Protein AF-A0A7S0Y3N0-F1 (afdb_monomer_lite)

Foldseek 3Di:
DDDLQAWAALVRDTQVDPPPPPFDRDDPVWAWQDKQNHGCVVPDVVVVVVSLDDDFQDKIKIWTQDCDPVRGRDITIGITTRHPPPPPDDPPPPPPDPPDDDDD

Structure (mmCIF, N/CA/C/O backbone):
data_AF-A0A7S0Y3N0-F1
#
_entry.id   AF-A0A7S0Y3N0-F1
#
loop_
_atom_site.group_PDB
_atom_site.id
_atom_site.type_symbol
_atom_site.label_atom_id
_atom_site.label_alt_id
_atom_site.label_comp_id
_atom_site.label_asym_id
_atom_site.label_entity_id
_atom_site.label_seq_id
_atom_site.pdbx_PDB_ins_code
_atom_site.Cartn_x
_atom_site.Cartn_y
_atom_site.Cartn_z
_atom_site.occupancy
_atom_site.B_iso_or_equiv
_atom_site.auth_seq_id
_atom_site.auth_comp_id
_atom_site.auth_asym_id
_atom_site.auth_atom_id
_atom_site.pdbx_PDB_model_num
ATOM 1 N N . VAL A 1 1 ? 6.188 6.946 9.679 1.00 47.97 1 VAL A N 1
ATOM 2 C CA . VAL A 1 1 ? 5.515 7.543 8.499 1.00 47.97 1 VAL A CA 1
ATOM 3 C C . VAL A 1 1 ? 5.715 6.588 7.335 1.00 47.97 1 VAL A C 1
ATOM 5 O O . VAL A 1 1 ? 6.852 6.198 7.109 1.00 47.97 1 VAL A O 1
ATOM 8 N N . LEU A 1 2 ? 4.645 6.143 6.669 1.00 55.41 2 LEU A N 1
ATOM 9 C CA . LEU A 1 2 ? 4.753 5.295 5.477 1.00 55.41 2 LEU A CA 1
ATOM 10 C C . LEU A 1 2 ? 5.278 6.159 4.321 1.00 55.41 2 LEU A C 1
ATOM 12 O O . LEU A 1 2 ? 4.591 7.074 3.871 1.00 55.41 2 LEU A O 1
ATOM 16 N N . GLU A 1 3 ? 6.501 5.909 3.863 1.00 66.50 3 GLU A N 1
ATOM 17 C CA . GLU A 1 3 ? 7.034 6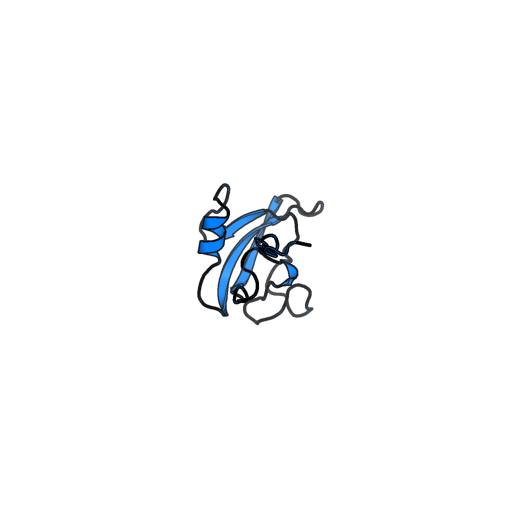.599 2.689 1.00 66.50 3 GLU A CA 1
ATOM 18 C C . GLU A 1 3 ? 6.444 5.972 1.423 1.00 66.50 3 GLU A C 1
ATOM 20 O O . GLU A 1 3 ? 6.863 4.900 0.993 1.00 66.50 3 GLU A O 1
ATOM 25 N N . VAL A 1 4 ? 5.480 6.659 0.807 1.00 61.50 4 VAL A N 1
ATOM 26 C CA . VAL A 1 4 ? 4.780 6.211 -0.413 1.00 61.50 4 VAL A CA 1
ATOM 27 C C . VAL A 1 4 ? 5.753 5.854 -1.553 1.00 61.50 4 VAL A C 1
ATOM 29 O O . VAL A 1 4 ? 5.526 4.906 -2.298 1.00 61.50 4 VAL A O 1
ATOM 32 N N . GLY A 1 5 ? 6.901 6.537 -1.645 1.00 60.03 5 GLY A N 1
ATOM 33 C CA . GLY A 1 5 ? 7.950 6.242 -2.633 1.00 60.03 5 GLY A CA 1
ATOM 34 C C . GLY A 1 5 ? 8.732 4.938 -2.400 1.00 60.03 5 GLY A C 1
ATOM 35 O O . GLY A 1 5 ? 9.558 4.562 -3.232 1.00 60.03 5 GLY A O 1
ATOM 36 N N . ARG A 1 6 ? 8.507 4.239 -1.281 1.00 74.88 6 ARG A N 1
ATOM 37 C CA . ARG A 1 6 ? 9.158 2.957 -0.961 1.00 74.88 6 ARG A CA 1
ATOM 38 C C . ARG A 1 6 ? 8.258 1.739 -1.153 1.00 74.88 6 ARG A C 1
ATOM 40 O O . ARG A 1 6 ? 8.695 0.625 -0.877 1.00 74.88 6 ARG A O 1
ATOM 47 N N . LEU A 1 7 ? 7.036 1.925 -1.648 1.00 82.44 7 LEU A N 1
ATOM 48 C CA . LEU A 1 7 ? 6.136 0.812 -1.927 1.00 82.44 7 LEU A CA 1
ATOM 49 C C . LEU A 1 7 ? 6.729 -0.103 -3.009 1.00 82.44 7 LEU A C 1
ATOM 51 O O . LEU A 1 7 ? 7.115 0.355 -4.090 1.00 82.44 7 LEU A O 1
ATOM 55 N N . LEU A 1 8 ? 6.806 -1.396 -2.688 1.00 88.31 8 LEU A N 1
ATOM 56 C CA . LEU A 1 8 ? 7.207 -2.465 -3.598 1.00 88.31 8 LEU A CA 1
ATOM 57 C C . LEU A 1 8 ? 5.996 -3.324 -3.934 1.00 88.31 8 LEU A C 1
ATOM 59 O O . LEU A 1 8 ? 5.316 -3.760 -3.013 1.00 88.31 8 LEU A O 1
ATOM 63 N N . ASP A 1 9 ? 5.748 -3.613 -5.210 1.00 89.81 9 ASP A N 1
ATOM 64 C CA . ASP A 1 9 ? 4.755 -4.626 -5.587 1.00 89.81 9 ASP A CA 1
ATOM 65 C C . ASP A 1 9 ? 5.240 -6.045 -5.230 1.00 89.81 9 ASP A C 1
ATOM 67 O O . ASP A 1 9 ? 6.379 -6.255 -4.805 1.00 89.81 9 ASP A O 1
ATOM 71 N N . ILE A 1 10 ? 4.382 -7.043 -5.449 1.00 89.31 10 ILE A N 1
ATOM 72 C CA . ILE A 1 10 ? 4.696 -8.463 -5.212 1.00 89.31 10 ILE A CA 1
ATOM 73 C C . ILE A 1 10 ? 5.906 -8.983 -6.009 1.00 89.31 10 ILE A C 1
ATOM 75 O O . ILE A 1 10 ? 6.486 -10.003 -5.651 1.00 89.31 10 ILE A O 1
ATOM 79 N N . ASN A 1 11 ? 6.305 -8.278 -7.069 1.00 90.19 11 ASN A N 1
ATOM 80 C CA . ASN A 1 11 ? 7.456 -8.594 -7.909 1.00 90.19 11 ASN A CA 1
ATOM 81 C C . ASN A 1 11 ? 8.692 -7.752 -7.544 1.00 90.19 11 ASN A C 1
ATOM 83 O O . ASN A 1 11 ? 9.668 -7.744 -8.295 1.00 90.19 11 ASN A O 1
ATOM 87 N N . ARG A 1 12 ? 8.675 -7.051 -6.400 1.00 89.44 12 ARG A N 1
ATOM 88 C CA . ARG A 1 12 ? 9.743 -6.154 -5.924 1.00 89.44 12 ARG A CA 1
ATOM 89 C C . ARG A 1 12 ? 10.005 -4.952 -6.839 1.00 89.44 12 ARG A C 1
ATOM 91 O O . ARG A 1 12 ? 11.075 -4.342 -6.769 1.00 89.44 12 ARG A O 1
ATOM 98 N N . ASN A 1 13 ? 9.045 -4.559 -7.671 1.00 90.69 13 ASN A N 1
ATOM 99 C CA . ASN A 1 13 ? 9.139 -3.317 -8.432 1.00 90.69 13 ASN A CA 1
ATOM 100 C C . ASN A 1 13 ? 8.740 -2.141 -7.540 1.00 90.69 13 ASN A C 1
ATOM 102 O O . ASN A 1 13 ? 7.736 -2.205 -6.838 1.00 90.69 13 ASN A O 1
ATOM 106 N N . ARG A 1 14 ? 9.507 -1.048 -7.585 1.00 90.00 14 ARG A N 1
ATOM 107 C CA . ARG A 1 14 ? 9.182 0.196 -6.869 1.00 90.00 14 ARG A CA 1
ATOM 108 C C . ARG A 1 14 ? 8.105 0.989 -7.591 1.00 90.00 14 ARG A C 1
ATOM 110 O O . ARG A 1 14 ? 8.173 1.111 -8.814 1.00 90.00 14 ARG A O 1
ATOM 117 N N . GLN A 1 15 ? 7.202 1.612 -6.839 1.00 85.69 15 GLN A N 1
ATOM 118 C CA . GLN A 1 15 ? 6.288 2.607 -7.398 1.00 85.69 15 GLN A CA 1
ATOM 119 C C . GLN A 1 15 ? 7.066 3.698 -8.158 1.00 85.69 15 GLN A C 1
ATOM 121 O O . GLN A 1 15 ? 8.088 4.192 -7.683 1.00 85.69 15 GLN A O 1
ATOM 126 N N . GLY A 1 16 ? 6.594 4.042 -9.359 1.00 85.69 16 GLY A N 1
ATOM 127 C CA . GLY A 1 16 ? 7.278 4.950 -10.291 1.00 85.69 16 GLY A CA 1
ATOM 128 C C . GLY A 1 16 ? 8.239 4.256 -11.266 1.00 85.69 16 GLY A C 1
ATOM 129 O O . GLY A 1 16 ? 8.671 4.871 -12.237 1.00 85.69 16 GLY A O 1
ATOM 130 N N . SER A 1 17 ? 8.547 2.970 -11.064 1.00 88.19 17 SER A N 1
ATOM 131 C CA . SER A 1 17 ? 9.238 2.154 -12.068 1.00 88.19 17 SER A CA 1
ATOM 132 C C . SER A 1 17 ? 8.294 1.797 -13.224 1.00 88.19 17 SER A C 1
ATOM 134 O O . SER A 1 17 ? 7.141 1.453 -12.961 1.00 88.19 17 SER A O 1
ATOM 136 N N . PRO A 1 18 ? 8.779 1.716 -14.481 1.00 88.50 18 PRO A N 1
ATOM 137 C CA . PRO A 1 18 ? 8.002 1.190 -15.611 1.00 88.50 18 PRO A CA 1
ATOM 138 C C . PRO A 1 18 ? 7.480 -0.241 -15.410 1.00 88.50 18 PRO A C 1
ATOM 140 O O . PRO A 1 18 ? 6.591 -0.679 -16.129 1.00 88.50 18 PRO A O 1
ATOM 143 N N . LYS A 1 19 ? 8.050 -0.989 -14.455 1.00 89.50 19 LYS A N 1
ATOM 144 C CA . LYS A 1 19 ? 7.645 -2.363 -14.128 1.00 89.50 19 LYS A CA 1
ATOM 145 C C . LYS A 1 19 ? 6.569 -2.444 -13.037 1.00 89.50 19 LYS A C 1
ATOM 147 O O . LYS A 1 19 ? 6.045 -3.525 -12.797 1.00 89.50 19 LYS A O 1
ATOM 152 N N . TYR A 1 20 ? 6.226 -1.329 -12.389 1.00 88.06 20 TYR A N 1
ATOM 153 C CA . TYR A 1 20 ? 5.174 -1.257 -11.369 1.00 88.06 20 TYR A CA 1
ATOM 154 C C . TYR A 1 20 ? 3.796 -1.148 -12.031 1.00 88.06 20 TYR A C 1
ATOM 156 O O . TYR A 1 20 ? 3.163 -0.099 -12.020 1.00 88.06 20 TYR A O 1
ATOM 164 N N . ILE A 1 21 ? 3.367 -2.223 -12.688 1.00 88.62 21 ILE A N 1
ATOM 165 C CA . ILE A 1 21 ? 2.153 -2.228 -13.524 1.00 88.62 21 ILE A CA 1
ATOM 166 C C . ILE A 1 21 ? 0.963 -2.938 -12.873 1.00 88.62 21 ILE A C 1
ATOM 168 O O . ILE A 1 21 ? -0.146 -2.869 -13.389 1.00 88.62 21 ILE A O 1
ATOM 172 N N . LEU A 1 22 ? 1.188 -3.647 -11.763 1.00 88.12 22 LEU A N 1
ATOM 173 C CA . LEU A 1 22 ? 0.153 -4.449 -11.100 1.00 88.12 22 LEU A CA 1
ATOM 174 C C . LEU A 1 22 ? -0.702 -3.655 -10.108 1.00 88.12 22 LEU A C 1
ATOM 176 O O . LEU A 1 22 ? -1.755 -4.132 -9.700 1.00 88.12 22 LEU A O 1
ATOM 180 N N . ASN A 1 23 ? -0.240 -2.472 -9.710 1.00 89.94 23 ASN A N 1
ATOM 181 C CA . ASN A 1 23 ? -0.867 -1.636 -8.697 1.00 89.94 23 ASN A CA 1
ATOM 182 C C . ASN A 1 23 ? -1.134 -0.243 -9.270 1.00 89.94 23 ASN A C 1
ATOM 184 O O . ASN A 1 23 ? -0.320 0.296 -10.022 1.00 89.94 23 ASN A O 1
ATOM 188 N N . ASP A 1 24 ? -2.233 0.372 -8.838 1.00 89.94 24 ASP A N 1
ATOM 189 C CA . ASP A 1 24 ? -2.423 1.810 -9.003 1.00 89.94 24 ASP A CA 1
ATOM 190 C C . ASP A 1 24 ? -1.330 2.592 -8.243 1.00 89.94 24 ASP A C 1
ATOM 192 O O . ASP A 1 24 ? -0.716 2.111 -7.283 1.00 89.94 24 ASP A O 1
ATOM 196 N N . THR A 1 25 ? -1.080 3.825 -8.684 1.00 89.38 25 THR A N 1
ATOM 197 C CA . THR A 1 25 ? -0.116 4.716 -8.027 1.00 89.38 25 THR A CA 1
ATOM 198 C C . THR A 1 25 ? -0.735 5.310 -6.768 1.00 89.38 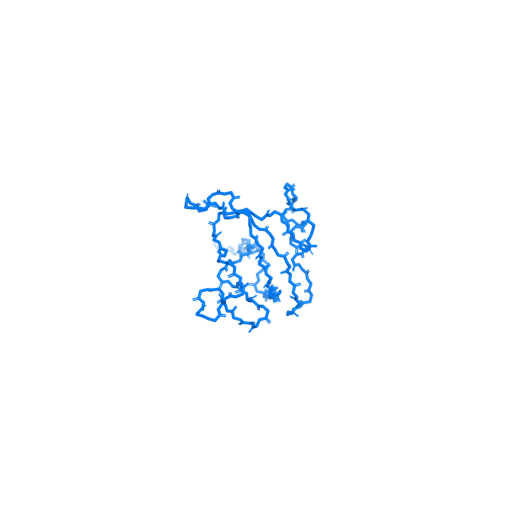25 THR A C 1
ATOM 200 O O . THR A 1 25 ? -1.694 6.075 -6.857 1.00 89.38 25 THR A O 1
ATOM 203 N N . VAL A 1 26 ? -0.150 5.013 -5.607 1.00 89.38 26 VAL A N 1
ATOM 204 C CA . VAL A 1 26 ? -0.535 5.646 -4.343 1.00 89.38 26 VAL A CA 1
ATOM 205 C C . VAL A 1 26 ? 0.022 7.060 -4.299 1.00 89.38 26 VAL A C 1
ATOM 207 O O . VAL A 1 26 ? 1.218 7.260 -4.515 1.00 89.38 26 VAL A O 1
ATOM 210 N N . SER A 1 27 ? -0.821 8.049 -4.019 1.00 89.38 27 SER A N 1
ATOM 211 C CA . SER A 1 27 ? -0.409 9.452 -3.945 1.00 89.38 27 SER A CA 1
ATOM 212 C C . SER A 1 27 ? -0.483 9.983 -2.511 1.00 89.38 27 SER A C 1
ATOM 214 O O . SER A 1 27 ? -1.383 9.607 -1.757 1.00 89.38 27 SER A O 1
ATOM 216 N N . PRO A 1 28 ? 0.428 10.885 -2.095 1.00 86.44 28 PRO A N 1
ATOM 217 C CA . PRO A 1 28 ? 0.255 11.622 -0.848 1.00 86.44 28 PRO A CA 1
ATOM 218 C C . PRO A 1 28 ? -1.103 12.335 -0.821 1.00 86.44 28 PRO A C 1
ATOM 220 O O . PRO A 1 28 ? -1.471 13.009 -1.779 1.00 86.44 28 PRO A O 1
ATOM 223 N N . GLY A 1 29 ? -1.831 12.187 0.286 1.00 86.25 29 GLY A N 1
ATOM 224 C CA . GLY A 1 29 ? -3.194 12.706 0.444 1.00 86.25 29 GLY A CA 1
ATOM 225 C C . GLY A 1 29 ? -4.289 11.657 0.235 1.00 86.25 29 GLY A C 1
ATOM 226 O O . GLY A 1 29 ? -5.379 11.819 0.792 1.00 86.25 29 GLY A O 1
ATOM 227 N N . ASP A 1 30 ? -3.993 10.556 -0.465 1.00 90.19 30 ASP A N 1
ATOM 228 C CA . ASP A 1 30 ? -4.923 9.435 -0.574 1.00 90.19 30 ASP A CA 1
ATOM 229 C C . ASP A 1 30 ? -5.229 8.867 0.817 1.00 90.19 30 ASP A C 1
ATOM 231 O O . ASP A 1 30 ? -4.360 8.742 1.688 1.00 90.19 30 ASP A O 1
ATOM 235 N N . ARG A 1 31 ? -6.499 8.536 1.046 1.00 91.94 31 ARG A N 1
ATOM 236 C CA . ARG A 1 31 ? -6.979 8.094 2.356 1.00 91.94 31 ARG A CA 1
ATOM 237 C C . ARG A 1 31 ? -6.923 6.581 2.437 1.00 91.94 31 ARG A C 1
ATOM 239 O O . ARG A 1 31 ? -7.596 5.911 1.660 1.00 91.94 31 ARG A O 1
ATOM 246 N N . LEU A 1 32 ? -6.164 6.052 3.393 1.00 91.88 32 LEU A N 1
ATOM 247 C CA . LEU A 1 32 ? -6.137 4.620 3.678 1.00 91.88 32 LEU A CA 1
ATOM 248 C C . LEU A 1 32 ? -7.446 4.205 4.363 1.00 91.88 32 LEU A C 1
ATOM 250 O O . LEU A 1 32 ? -7.795 4.733 5.416 1.00 91.88 32 LEU A O 1
ATOM 254 N N . LEU A 1 33 ? -8.162 3.271 3.744 1.00 94.50 33 LEU A N 1
ATOM 255 C CA . LEU A 1 33 ? -9.449 2.759 4.210 1.00 94.50 33 LEU A CA 1
ATOM 256 C C . LEU A 1 33 ? -9.294 1.407 4.901 1.00 94.50 33 LEU A C 1
ATOM 258 O O . LEU A 1 33 ? -9.888 1.181 5.951 1.00 94.50 33 LEU A O 1
ATOM 262 N N . ARG A 1 34 ? -8.501 0.495 4.318 1.00 95.56 34 ARG A N 1
ATOM 263 C CA . ARG A 1 34 ? -8.341 -0.872 4.839 1.00 95.56 34 ARG A CA 1
ATOM 264 C C . ARG A 1 34 ? -6.906 -1.372 4.750 1.00 95.56 34 ARG A C 1
ATOM 266 O O . ARG A 1 34 ? -6.207 -1.052 3.789 1.00 95.56 34 ARG A O 1
ATOM 273 N N . ILE A 1 35 ? -6.519 -2.210 5.711 1.00 93.38 35 ILE A N 1
ATOM 274 C CA . ILE A 1 35 ? -5.265 -2.978 5.725 1.00 93.38 35 ILE A CA 1
ATOM 275 C C . ILE A 1 35 ? -5.613 -4.451 5.931 1.00 93.38 35 ILE A C 1
ATOM 277 O O . ILE A 1 35 ? -6.262 -4.791 6.915 1.00 93.38 35 ILE A O 1
ATOM 281 N N . ASN A 1 36 ? -5.217 -5.333 5.011 1.00 92.69 36 ASN A N 1
ATOM 282 C CA . ASN A 1 36 ? -5.525 -6.771 5.049 1.00 92.69 36 ASN A CA 1
ATOM 283 C C . ASN A 1 36 ? -7.015 -7.066 5.304 1.00 92.69 36 ASN A C 1
ATOM 285 O O . ASN A 1 36 ? -7.381 -7.965 6.054 1.00 92.69 36 ASN A O 1
ATOM 289 N N . GLY A 1 37 ? -7.895 -6.255 4.712 1.00 93.31 37 GLY A N 1
ATOM 290 C CA . GLY A 1 37 ? -9.342 -6.364 4.890 1.00 93.31 37 GLY A CA 1
ATOM 291 C C . GLY A 1 37 ? -9.896 -5.747 6.181 1.00 93.31 37 GLY A C 1
ATOM 292 O O . GLY A 1 37 ? -11.112 -5.564 6.256 1.00 93.31 37 GLY A O 1
ATOM 293 N N . VAL A 1 38 ? -9.059 -5.352 7.141 1.00 94.44 38 VAL A N 1
ATOM 294 C CA . VAL A 1 38 ? -9.473 -4.630 8.354 1.00 94.44 38 VAL A CA 1
ATOM 295 C C . VAL A 1 38 ? -9.745 -3.175 8.002 1.00 94.44 38 VAL A C 1
ATOM 297 O O . VAL A 1 38 ? -8.898 -2.532 7.386 1.00 94.44 38 VAL A O 1
ATOM 300 N N . ASP A 1 39 ? -10.918 -2.660 8.371 1.00 95.12 39 ASP A N 1
ATOM 301 C CA . ASP A 1 39 ? -11.202 -1.229 8.271 1.00 95.12 39 ASP A CA 1
ATOM 302 C C . ASP A 1 39 ? -10.335 -0.457 9.267 1.00 95.12 39 ASP A C 1
ATOM 3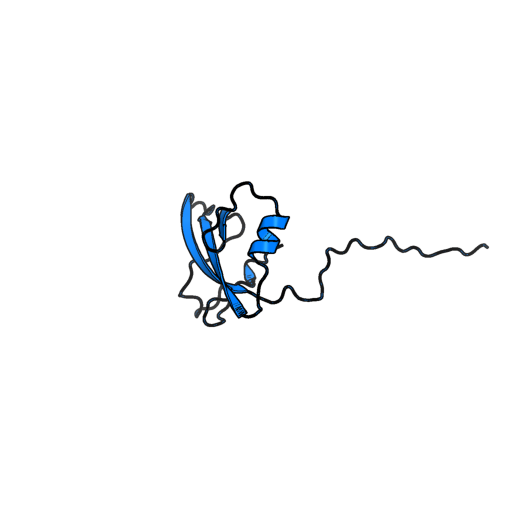04 O O . ASP A 1 39 ? -10.328 -0.744 10.465 1.00 95.12 39 ASP A O 1
ATOM 308 N N . VAL A 1 40 ? -9.564 0.493 8.746 1.00 94.38 40 VAL A N 1
ATOM 309 C CA . VAL A 1 40 ? -8.659 1.325 9.545 1.00 94.38 40 VAL A CA 1
ATOM 310 C C . VAL A 1 40 ? -9.124 2.770 9.620 1.00 94.38 40 VAL A C 1
ATOM 312 O O . VAL A 1 40 ? -8.403 3.630 10.135 1.00 94.38 40 VAL A O 1
ATOM 315 N N . THR A 1 41 ? -10.330 3.060 9.127 1.00 91.50 41 THR A N 1
ATOM 316 C CA . THR A 1 41 ? -10.894 4.397 9.244 1.00 91.50 41 THR A CA 1
ATOM 317 C C . THR A 1 41 ? -11.097 4.707 10.725 1.00 91.50 41 THR A C 1
ATOM 319 O O . THR A 1 41 ? -11.546 3.872 11.508 1.00 91.50 41 THR A O 1
ATOM 322 N N . HIS A 1 42 ? -10.671 5.901 11.143 1.00 90.81 42 HIS A N 1
ATOM 323 C CA . HIS A 1 42 ? -10.738 6.353 12.539 1.00 90.81 42 HIS A CA 1
ATOM 324 C C . HIS A 1 42 ? -9.922 5.533 13.557 1.00 90.81 42 HIS A C 1
ATOM 326 O O . HIS A 1 42 ? -10.026 5.786 14.757 1.00 90.81 42 HIS A O 1
ATOM 332 N N . GLN A 1 43 ? -9.080 4.597 13.110 1.00 90.06 43 GLN A N 1
ATOM 333 C CA . GLN A 1 43 ? -8.196 3.853 14.002 1.00 90.06 43 GLN A CA 1
ATOM 334 C C . GLN A 1 43 ? -6.982 4.698 14.419 1.00 90.06 43 GLN A C 1
ATOM 336 O O . GLN A 1 43 ? -6.505 5.537 13.645 1.00 90.06 43 GLN A O 1
ATOM 341 N N . PRO A 1 44 ? -6.444 4.489 15.634 1.00 88.56 44 PRO A N 1
ATOM 342 C 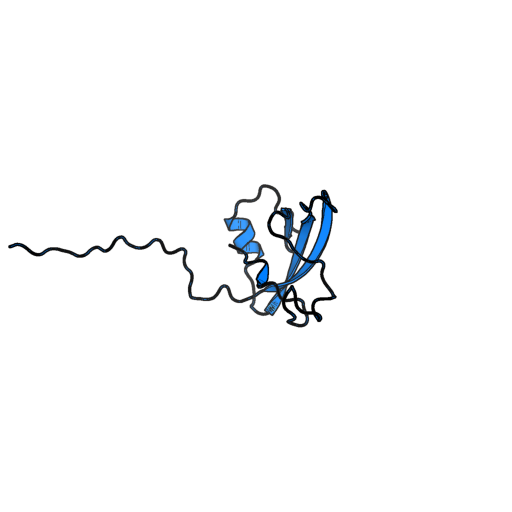CA . PRO A 1 44 ? -5.244 5.186 16.068 1.00 88.56 44 PRO A CA 1
ATOM 343 C C . PRO A 1 44 ? -4.033 4.724 15.253 1.00 88.56 44 PRO A C 1
ATOM 345 O O . PRO A 1 44 ? -3.946 3.575 14.817 1.00 88.56 44 PRO A O 1
ATOM 348 N N . ALA A 1 45 ? -3.051 5.613 15.093 1.00 80.81 45 ALA A N 1
ATOM 349 C CA . ALA A 1 45 ? -1.842 5.330 14.318 1.00 80.81 45 ALA A CA 1
ATOM 350 C C . ALA A 1 45 ? -1.085 4.081 14.808 1.00 80.81 45 ALA A C 1
ATOM 352 O O . ALA A 1 45 ? -0.492 3.379 13.995 1.00 80.81 45 ALA A O 1
ATOM 353 N N . SER A 1 46 ? -1.136 3.775 16.108 1.00 82.50 46 SER A N 1
ATOM 354 C CA . SER A 1 46 ? -0.569 2.547 16.680 1.00 82.50 46 SER A CA 1
ATOM 355 C C . SER A 1 46 ? -1.200 1.286 16.092 1.00 82.50 46 SER A C 1
ATOM 357 O O . SER A 1 46 ? -0.474 0.387 15.684 1.00 82.50 46 SER A O 1
ATOM 359 N N . THR A 1 47 ? -2.528 1.244 15.960 1.00 84.31 47 THR A N 1
ATOM 360 C CA . THR A 1 47 ? -3.238 0.126 15.321 1.00 84.31 47 THR A CA 1
ATOM 361 C C . THR A 1 47 ? -2.821 -0.023 13.861 1.00 84.31 47 THR A C 1
ATOM 363 O O . THR A 1 47 ? -2.594 -1.138 13.401 1.00 84.31 47 THR A O 1
ATOM 366 N N . LEU A 1 48 ? -2.663 1.087 13.130 1.00 84.69 48 LEU A N 1
ATOM 367 C CA . LEU A 1 48 ? -2.187 1.040 11.745 1.00 84.69 48 LEU A CA 1
ATOM 368 C C . LEU A 1 48 ? -0.770 0.462 11.661 1.00 84.69 48 LEU A C 1
ATOM 370 O O . LEU A 1 48 ? -0.513 -0.376 10.803 1.00 84.69 48 LEU A O 1
ATOM 374 N N . ILE A 1 49 ? 0.134 0.892 12.546 1.00 82.56 49 ILE A N 1
ATOM 375 C CA . ILE A 1 49 ? 1.506 0.373 12.603 1.00 82.56 49 ILE A CA 1
ATOM 376 C C . ILE A 1 49 ? 1.478 -1.135 12.854 1.00 82.56 49 ILE A C 1
ATOM 378 O O . ILE A 1 49 ? 2.063 -1.867 12.066 1.00 82.56 49 ILE A O 1
ATOM 382 N N . SER A 1 50 ? 0.721 -1.612 13.844 1.00 83.56 50 SER A N 1
ATOM 383 C CA . SER A 1 50 ? 0.622 -3.048 14.142 1.00 83.56 50 SER A CA 1
ATOM 384 C C . SER A 1 50 ? 0.020 -3.881 13.005 1.00 83.56 50 SER A C 1
ATOM 386 O O . SER A 1 50 ? 0.373 -5.043 12.843 1.00 83.56 50 SER A O 1
ATOM 388 N N . LEU A 1 51 ? -0.869 -3.311 12.186 1.00 84.94 51 LEU A N 1
ATOM 389 C CA . LEU A 1 51 ? -1.411 -3.996 11.002 1.00 84.94 51 LEU A CA 1
ATOM 390 C C . LEU A 1 51 ? -0.411 -4.042 9.831 1.00 84.94 51 LEU A C 1
ATOM 392 O O . LEU A 1 51 ? -0.448 -4.963 9.005 1.00 84.94 51 LEU A O 1
ATOM 396 N N . LEU A 1 52 ? 0.472 -3.044 9.749 1.00 83.19 52 LEU A N 1
ATOM 397 C CA . LEU A 1 52 ? 1.563 -2.984 8.775 1.00 83.19 52 LEU A CA 1
ATOM 398 C C . LEU A 1 52 ? 2.770 -3.824 9.203 1.00 83.19 52 LEU A C 1
ATOM 400 O O . LEU A 1 52 ? 3.501 -4.296 8.334 1.00 83.19 52 LEU A O 1
ATOM 404 N N . GLU A 1 53 ? 2.955 -4.036 10.505 1.00 82.12 53 GLU A N 1
ATOM 405 C CA . GLU A 1 53 ? 3.923 -4.977 11.063 1.00 82.12 53 GLU A CA 1
ATOM 406 C C . GLU A 1 53 ? 3.634 -6.413 10.592 1.00 82.12 53 GLU A C 1
ATOM 408 O O . GLU A 1 53 ? 2.508 -6.801 10.267 1.00 82.12 53 GLU A O 1
ATOM 413 N N . GLY A 1 54 ? 4.699 -7.200 10.485 1.00 78.81 54 GLY A N 1
ATOM 414 C CA . GLY A 1 54 ? 4.677 -8.568 9.983 1.00 78.81 54 GLY A CA 1
ATOM 415 C C . GLY A 1 54 ? 6.024 -8.946 9.383 1.00 78.81 54 GLY A C 1
ATOM 416 O O . GLY A 1 54 ? 6.960 -8.143 9.388 1.00 78.81 54 GLY A O 1
ATOM 417 N N . ASP A 1 55 ? 6.118 -10.164 8.854 1.00 84.94 55 ASP A N 1
ATOM 418 C CA . ASP A 1 55 ? 7.360 -10.662 8.269 1.00 84.94 55 ASP A CA 1
ATOM 419 C C . ASP A 1 55 ? 7.822 -9.785 7.101 1.00 84.94 55 ASP A C 1
ATOM 421 O O . ASP A 1 55 ? 7.025 -9.366 6.252 1.00 84.94 55 ASP A O 1
ATOM 425 N N . VAL A 1 56 ? 9.126 -9.527 7.042 1.00 84.38 56 VAL A N 1
ATOM 426 C CA . VAL A 1 56 ? 9.752 -8.867 5.891 1.00 84.38 56 VAL A CA 1
ATOM 427 C C . VAL A 1 56 ? 9.463 -9.688 4.634 1.00 84.38 56 VAL A C 1
ATOM 429 O O . VAL A 1 56 ? 9.467 -10.915 4.682 1.00 84.38 56 VAL A O 1
ATOM 432 N N . ASP A 1 57 ? 9.190 -9.012 3.518 1.00 84.19 57 ASP A N 1
ATOM 433 C CA . ASP A 1 57 ? 8.789 -9.618 2.241 1.00 84.19 57 ASP A CA 1
ATOM 434 C C . ASP A 1 57 ? 7.442 -10.373 2.265 1.00 84.19 57 ASP A C 1
ATOM 436 O O . ASP A 1 57 ? 7.050 -10.960 1.256 1.00 84.19 57 ASP A O 1
ATOM 440 N N . SER A 1 58 ? 6.670 -10.321 3.356 1.00 89.75 58 SER A N 1
ATOM 441 C CA . SER A 1 58 ? 5.265 -10.747 3.310 1.00 89.75 58 SER A CA 1
ATOM 442 C C . SER A 1 58 ? 4.389 -9.690 2.631 1.00 89.75 58 SER A C 1
ATOM 444 O O . SER A 1 58 ? 4.716 -8.502 2.603 1.00 89.75 58 SER A O 1
ATOM 446 N N . THR A 1 59 ? 3.262 -10.106 2.058 1.00 91.50 59 THR A N 1
ATOM 447 C CA . THR A 1 59 ? 2.349 -9.192 1.362 1.00 91.50 59 THR A CA 1
ATOM 448 C C . THR A 1 59 ? 1.391 -8.502 2.325 1.00 91.50 59 THR A C 1
ATOM 450 O O . THR A 1 59 ? 0.861 -9.137 3.237 1.00 91.50 59 THR A O 1
ATOM 453 N N . VAL A 1 60 ? 1.095 -7.233 2.059 1.00 92.19 60 VAL A N 1
ATOM 454 C CA . VAL A 1 60 ? 0.020 -6.474 2.700 1.00 92.19 60 VAL A CA 1
ATOM 455 C C . VAL A 1 60 ? -0.912 -5.894 1.637 1.00 92.19 60 VAL A C 1
ATOM 457 O O . VAL A 1 60 ? -0.468 -5.316 0.642 1.00 92.19 60 VAL A O 1
ATOM 460 N N . ASP A 1 61 ? -2.211 -6.079 1.851 1.00 94.12 61 ASP A N 1
ATOM 461 C CA . ASP A 1 61 ? -3.273 -5.516 1.022 1.00 94.12 61 ASP A CA 1
ATOM 462 C C . ASP A 1 61 ? -3.719 -4.175 1.596 1.00 94.12 61 ASP A C 1
ATOM 464 O O . ASP A 1 61 ? -4.150 -4.097 2.746 1.00 94.12 61 ASP A O 1
ATOM 468 N N . LEU A 1 62 ? -3.642 -3.119 0.793 1.00 93.06 62 LEU A N 1
ATOM 469 C CA . LEU A 1 62 ? -4.029 -1.769 1.185 1.00 93.06 62 LEU A CA 1
ATOM 470 C C . LEU A 1 62 ? -5.141 -1.270 0.270 1.00 93.06 62 LEU A C 1
ATOM 472 O O . LEU A 1 62 ? -5.037 -1.371 -0.951 1.00 93.06 62 LEU A O 1
ATOM 476 N N . VAL A 1 63 ? -6.196 -0.706 0.853 1.00 95.06 63 VAL A N 1
ATOM 477 C CA . VAL A 1 63 ? -7.299 -0.091 0.103 1.00 95.06 63 VAL A CA 1
ATOM 478 C C . VAL A 1 63 ? -7.306 1.400 0.373 1.00 95.06 63 VAL A C 1
ATOM 480 O O . VAL A 1 63 ? -7.347 1.811 1.533 1.00 95.06 63 VAL A O 1
ATOM 483 N N . PHE A 1 64 ? -7.308 2.199 -0.687 1.00 94.31 64 PHE A N 1
ATOM 484 C CA . PHE A 1 64 ? -7.268 3.654 -0.627 1.00 94.31 64 PHE A CA 1
ATOM 485 C C . PHE A 1 64 ? -8.490 4.279 -1.296 1.00 94.31 64 PHE A C 1
ATOM 487 O O . PHE A 1 64 ? -9.057 3.716 -2.229 1.00 94.31 64 PHE A O 1
ATOM 494 N N . SER A 1 65 ? -8.855 5.479 -0.849 1.00 94.50 65 SER A N 1
ATOM 495 C CA . SER A 1 65 ? -9.664 6.431 -1.611 1.00 94.50 65 SER A CA 1
ATOM 496 C C . SER A 1 65 ? -8.754 7.529 -2.141 1.00 94.50 65 SER A C 1
ATOM 498 O O . SER A 1 65 ? -8.090 8.207 -1.352 1.00 94.50 65 SER A O 1
ATOM 500 N N . SER A 1 66 ? -8.767 7.749 -3.454 1.00 92.56 66 SER A N 1
ATOM 501 C CA . SER A 1 66 ? -7.957 8.794 -4.066 1.00 92.56 66 SER A CA 1
ATOM 502 C C . SER A 1 66 ? -8.429 10.187 -3.651 1.00 92.56 66 SER A C 1
ATOM 504 O O . SER A 1 66 ? -9.633 10.464 -3.623 1.00 92.56 66 SER A O 1
ATOM 506 N N . SER A 1 67 ? -7.479 11.069 -3.347 1.00 89.12 67 SER A N 1
ATOM 507 C CA . SER A 1 67 ? -7.716 12.502 -3.141 1.00 89.12 67 SER A CA 1
ATOM 508 C C . SER A 1 67 ? -7.301 13.351 -4.345 1.00 89.12 67 SER A C 1
ATOM 510 O O . SER A 1 67 ? -7.332 14.578 -4.264 1.00 89.12 67 SER A O 1
ATOM 512 N N . SER A 1 68 ? -6.855 12.728 -5.439 1.00 83.69 68 SER A N 1
ATOM 513 C CA . SER A 1 68 ? -6.437 13.441 -6.646 1.00 83.69 68 SER A CA 1
ATOM 514 C C . SER A 1 68 ? -7.626 14.148 -7.285 1.00 83.69 68 SER A C 1
ATOM 516 O O . SER A 1 68 ? -8.665 13.526 -7.486 1.00 83.69 68 SER A O 1
ATOM 518 N N . SER A 1 69 ? -7.475 15.416 -7.676 1.00 76.31 69 SER A N 1
ATOM 519 C CA . SER A 1 69 ? -8.568 16.223 -8.239 1.00 76.31 69 SER A CA 1
ATOM 520 C C . SER A 1 69 ? -9.266 15.553 -9.429 1.00 76.31 69 SER A C 1
ATOM 522 O O . SER A 1 69 ? -10.481 15.666 -9.560 1.00 76.31 69 SER A O 1
ATOM 524 N N . SER A 1 70 ? -8.528 14.791 -10.243 1.00 79.06 70 SER A N 1
ATOM 525 C CA . SER A 1 70 ? -9.057 14.082 -11.418 1.00 79.06 70 SER A CA 1
ATOM 526 C C . SER A 1 70 ? -9.719 12.732 -11.103 1.00 79.06 70 SER A C 1
ATOM 528 O O . SER A 1 70 ? -10.309 12.126 -11.992 1.00 79.06 70 SER A O 1
ATOM 530 N N . ALA A 1 71 ? -9.598 12.229 -9.871 1.00 80.56 71 ALA A N 1
ATOM 531 C CA . ALA A 1 71 ? -10.093 10.911 -9.460 1.00 80.56 71 ALA A CA 1
ATOM 532 C C . ALA A 1 71 ? -10.628 10.890 -8.014 1.00 80.56 71 ALA A C 1
ATOM 534 O O . ALA A 1 71 ? -10.650 9.835 -7.379 1.00 80.56 71 ALA A O 1
ATOM 535 N N . THR A 1 72 ? -11.040 12.043 -7.480 1.00 86.00 72 THR A N 1
ATOM 536 C CA . THR A 1 72 ? -11.460 12.192 -6.079 1.00 86.00 72 THR A CA 1
ATOM 537 C C . THR A 1 72 ? -12.545 11.175 -5.731 1.00 86.00 72 THR A C 1
ATOM 539 O O . THR A 1 72 ? -13.566 11.092 -6.410 1.00 86.00 72 THR A O 1
ATOM 542 N N . GLY A 1 73 ? -12.333 10.403 -4.665 1.00 86.62 73 GLY A N 1
ATOM 543 C CA . GLY A 1 73 ? -13.283 9.388 -4.204 1.00 86.62 73 GLY A CA 1
ATOM 544 C C . GLY A 1 73 ? -13.196 8.045 -4.935 1.00 86.62 73 GLY A C 1
ATOM 545 O O . GLY A 1 73 ? -13.889 7.107 -4.545 1.00 86.62 73 GLY A O 1
ATOM 546 N N . ARG A 1 74 ? -12.332 7.900 -5.953 1.00 93.75 74 ARG A N 1
ATOM 547 C CA . ARG A 1 74 ? -12.049 6.590 -6.553 1.00 93.75 74 ARG A CA 1
ATOM 548 C C . ARG A 1 74 ? -11.419 5.685 -5.501 1.00 93.75 74 ARG A C 1
ATOM 550 O O . ARG A 1 74 ? -10.356 6.000 -4.969 1.00 93.75 74 ARG A O 1
ATOM 557 N N . VAL A 1 75 ? -12.045 4.539 -5.259 1.00 93.81 75 VAL A N 1
ATOM 558 C CA . VAL A 1 75 ? -11.495 3.493 -4.396 1.00 93.81 75 VAL A CA 1
ATOM 559 C C . VAL A 1 75 ? -10.651 2.539 -5.231 1.00 93.81 75 VAL A C 1
ATOM 561 O O . VAL A 1 75 ? -11.074 2.113 -6.306 1.00 93.81 75 VAL A O 1
ATOM 564 N N . TYR A 1 76 ? -9.460 2.210 -4.746 1.00 94.38 76 TYR A N 1
ATOM 565 C CA . TYR A 1 76 ? -8.564 1.260 -5.395 1.00 94.38 76 TYR A CA 1
ATOM 566 C C . TYR A 1 76 ? -7.755 0.476 -4.359 1.00 94.38 76 TYR A C 1
ATOM 568 O O . TYR A 1 76 ? -7.639 0.882 -3.201 1.00 94.38 76 TYR A O 1
ATOM 576 N N . ALA A 1 77 ? -7.226 -0.673 -4.770 1.00 94.38 77 ALA A N 1
ATOM 577 C CA . ALA A 1 77 ? -6.442 -1.553 -3.916 1.00 94.38 77 ALA A CA 1
ATOM 578 C C . ALA A 1 77 ? -5.034 -1.731 -4.483 1.00 94.38 77 ALA A C 1
ATOM 580 O O . ALA A 1 77 ? -4.851 -1.787 -5.698 1.00 94.38 77 ALA A O 1
ATOM 581 N N . VAL A 1 78 ? -4.053 -1.847 -3.595 1.00 93.81 78 VAL A N 1
ATOM 582 C CA . VAL A 1 78 ? -2.674 -2.191 -3.942 1.00 93.81 78 VAL A CA 1
ATOM 583 C C . VAL A 1 78 ? -2.196 -3.322 -3.047 1.00 93.81 78 VAL A C 1
ATOM 585 O O . VAL A 1 78 ? -2.495 -3.352 -1.851 1.00 93.81 78 VAL A O 1
ATOM 588 N N . ARG A 1 79 ? -1.431 -4.246 -3.625 1.00 94.06 79 ARG A N 1
ATOM 589 C CA . ARG A 1 79 ? -0.752 -5.308 -2.880 1.00 94.06 79 ARG A CA 1
ATOM 590 C C . ARG A 1 79 ? 0.740 -5.052 -2.903 1.00 94.06 79 ARG A C 1
ATOM 592 O O . ARG A 1 79 ? 1.354 -5.043 -3.973 1.00 94.06 79 ARG A O 1
ATOM 599 N N . VAL A 1 80 ? 1.316 -4.839 -1.728 1.00 91.56 80 VAL A N 1
ATOM 600 C CA . VAL A 1 80 ? 2.722 -4.450 -1.587 1.00 91.56 80 VAL A CA 1
ATOM 601 C C . VAL A 1 80 ? 3.464 -5.379 -0.639 1.00 91.56 80 VAL A C 1
ATOM 603 O O . VAL A 1 80 ? 2.854 -6.048 0.192 1.00 91.56 80 VAL A O 1
ATOM 606 N N . LEU A 1 81 ? 4.785 -5.441 -0.771 1.00 90.31 81 LEU A N 1
ATOM 607 C CA . LEU A 1 81 ? 5.642 -6.167 0.159 1.00 90.31 81 LEU A CA 1
ATOM 608 C C . LEU A 1 81 ? 5.918 -5.313 1.395 1.00 90.31 81 LEU A C 1
ATOM 610 O O . LEU A 1 81 ? 6.255 -4.129 1.289 1.00 90.31 81 LEU A O 1
ATOM 614 N N . ARG A 1 82 ? 5.819 -5.932 2.572 1.00 87.38 82 ARG A N 1
ATOM 615 C CA . ARG A 1 82 ? 6.278 -5.351 3.829 1.00 87.38 82 ARG A CA 1
ATOM 616 C C . ARG A 1 82 ? 7.789 -5.196 3.766 1.00 87.38 82 ARG A C 1
ATOM 618 O O . ARG A 1 82 ? 8.533 -6.173 3.690 1.00 87.38 82 ARG A O 1
ATOM 625 N N . GLN A 1 83 ? 8.249 -3.954 3.799 1.00 75.50 83 GLN A N 1
ATOM 626 C CA . GLN A 1 83 ? 9.665 -3.679 3.975 1.00 75.50 83 GLN A CA 1
ATOM 627 C C . GLN A 1 83 ? 10.001 -3.736 5.459 1.00 75.50 83 GLN A C 1
ATOM 629 O O . GLN A 1 83 ? 9.193 -3.320 6.290 1.00 75.50 83 GLN A O 1
ATOM 634 N N . ALA A 1 84 ? 11.209 -4.200 5.787 1.00 63.00 84 ALA A N 1
ATOM 635 C CA . ALA A 1 84 ? 11.749 -3.987 7.119 1.00 63.00 84 ALA A CA 1
ATOM 636 C C . ALA A 1 84 ? 11.637 -2.490 7.432 1.00 63.00 84 ALA A C 1
ATOM 638 O O . ALA A 1 84 ? 12.192 -1.658 6.705 1.00 63.00 84 ALA A O 1
ATOM 639 N N . LEU A 1 85 ? 10.899 -2.147 8.490 1.00 58.34 85 LEU A N 1
ATOM 640 C CA . LEU A 1 85 ? 11.022 -0.842 9.123 1.00 58.34 85 LEU A CA 1
ATOM 641 C C . LEU A 1 85 ? 12.481 -0.782 9.562 1.00 58.34 85 LEU A C 1
ATOM 643 O O . LEU A 1 85 ? 12.852 -1.432 10.535 1.00 58.34 85 LEU A O 1
ATOM 647 N N . GLY A 1 86 ? 13.332 -0.154 8.745 1.00 46.09 86 GLY A N 1
ATOM 648 C CA . GLY A 1 86 ? 14.771 -0.188 8.953 1.00 46.09 86 GLY A CA 1
ATOM 649 C C . GLY A 1 86 ? 15.071 0.130 10.412 1.00 46.09 86 GLY A C 1
ATOM 650 O O . GLY A 1 86 ? 14.537 1.098 10.955 1.00 46.09 86 GLY A O 1
ATOM 651 N N . THR A 1 87 ? 15.894 -0.700 11.045 1.00 40.47 87 THR A N 1
ATOM 652 C CA . THR A 1 87 ? 16.479 -0.513 12.378 1.00 40.47 87 THR A CA 1
ATOM 653 C C . THR A 1 87 ? 17.390 0.722 12.398 1.00 40.47 87 THR A C 1
ATOM 655 O O . THR A 1 87 ? 18.599 0.631 12.576 1.00 40.47 87 THR A O 1
ATOM 658 N N . GLY A 1 88 ? 16.805 1.892 12.148 1.00 39.88 88 GLY A N 1
ATOM 659 C CA . GLY A 1 88 ? 17.464 3.182 11.958 1.00 39.88 88 GLY A CA 1
ATOM 660 C C . GLY A 1 88 ? 16.486 4.353 12.078 1.00 39.88 88 GLY A C 1
ATOM 661 O O . GLY A 1 88 ? 16.675 5.384 11.442 1.00 39.88 88 GLY A O 1
ATOM 662 N N . GLY A 1 89 ? 15.418 4.184 12.858 1.00 33.47 89 GLY A N 1
ATOM 663 C CA . GLY A 1 89 ? 14.403 5.213 13.038 1.00 33.47 89 GLY A CA 1
ATOM 664 C C . GLY A 1 89 ? 13.372 4.853 14.097 1.00 33.47 89 GLY A C 1
ATOM 665 O O . GLY A 1 89 ? 12.176 4.869 13.821 1.00 33.47 89 GLY A O 1
ATOM 666 N N . LEU A 1 90 ? 13.819 4.609 15.335 1.00 35.59 90 LEU A N 1
ATOM 667 C CA . LEU A 1 90 ? 13.038 5.134 16.458 1.00 35.59 90 LEU A CA 1
ATOM 668 C C . LEU A 1 90 ? 12.711 6.602 16.116 1.00 35.59 90 LEU A C 1
ATOM 670 O O . LEU A 1 90 ? 13.589 7.275 15.559 1.00 35.59 90 LEU A O 1
ATOM 674 N N . PRO A 1 91 ? 11.503 7.129 16.393 1.00 37.69 91 PRO A N 1
ATOM 675 C CA . PRO A 1 91 ? 11.328 8.572 16.364 1.00 37.69 91 PRO A CA 1
ATOM 676 C C . PRO A 1 91 ? 12.421 9.130 17.272 1.00 37.69 91 PRO A C 1
ATOM 678 O O . PRO A 1 91 ? 12.455 8.807 18.458 1.00 37.69 91 PRO A O 1
ATOM 681 N N . TYR A 1 92 ? 13.369 9.868 16.692 1.00 37.09 92 TYR A N 1
ATOM 682 C CA . TYR A 1 92 ? 14.372 10.613 17.433 1.00 37.09 92 TYR A CA 1
ATOM 683 C C . TYR A 1 92 ? 13.598 11.606 18.313 1.00 37.09 92 TYR A C 1
ATOM 685 O O . TYR A 1 92 ? 13.369 12.757 17.956 1.00 37.09 92 TYR A O 1
ATOM 693 N N . LEU A 1 93 ? 13.174 11.155 19.492 1.00 33.66 93 LEU A N 1
ATOM 694 C CA . LEU A 1 93 ? 13.313 11.959 20.682 1.00 33.66 93 LEU A CA 1
ATOM 695 C C . LEU A 1 93 ? 14.816 12.129 20.806 1.00 33.66 93 LEU A C 1
ATOM 697 O O . LEU A 1 93 ? 15.494 11.276 21.369 1.00 33.66 93 LEU A O 1
ATOM 701 N N . SER A 1 94 ? 15.353 13.182 20.193 1.00 37.56 94 SER A N 1
ATOM 702 C CA . SER A 1 94 ? 16.665 13.665 20.579 1.00 37.56 94 SER A CA 1
ATOM 703 C C . SER A 1 94 ? 16.618 13.786 22.101 1.00 37.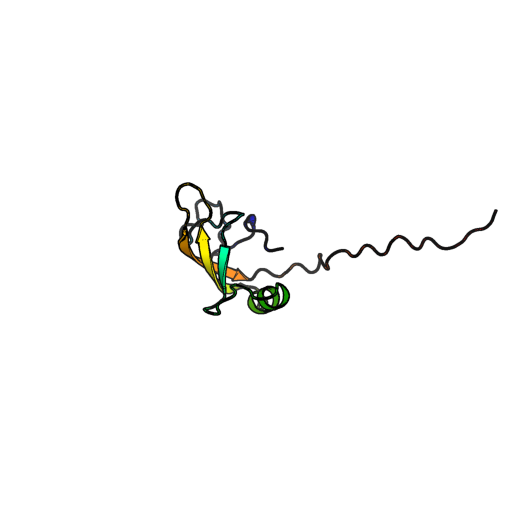56 94 SER A C 1
ATOM 705 O O . SER A 1 94 ? 15.819 14.586 22.606 1.00 37.56 94 SER A O 1
ATOM 707 N N . PRO A 1 95 ? 17.422 13.027 22.865 1.00 41.59 95 PRO A N 1
ATOM 708 C CA . PRO A 1 95 ? 17.761 13.504 24.183 1.00 41.59 95 PRO A CA 1
ATOM 709 C C . PRO A 1 95 ? 18.426 14.845 23.891 1.00 41.59 95 PRO A C 1
ATOM 711 O O . PRO A 1 95 ? 19.446 14.894 23.200 1.00 41.59 95 PRO A O 1
ATOM 714 N N . ARG A 1 96 ? 17.798 15.950 24.314 1.00 43.25 96 ARG A N 1
ATOM 715 C CA . ARG A 1 96 ? 18.516 17.215 24.483 1.00 43.25 96 ARG A CA 1
ATOM 716 C C . ARG A 1 96 ? 19.859 16.837 25.077 1.00 43.25 96 ARG A C 1
ATOM 718 O O . ARG A 1 96 ? 19.862 16.151 26.096 1.00 43.25 96 ARG A O 1
ATOM 725 N N . SER A 1 97 ? 20.945 17.212 24.411 1.00 44.72 97 SER A N 1
ATOM 726 C CA . SER A 1 97 ? 22.293 17.030 24.914 1.00 44.72 97 SER A CA 1
ATOM 727 C C . SER A 1 97 ? 22.319 17.424 26.390 1.00 44.72 97 SER A C 1
ATOM 729 O O . SER A 1 97 ? 22.329 18.605 26.724 1.00 44.72 97 SER A O 1
ATOM 731 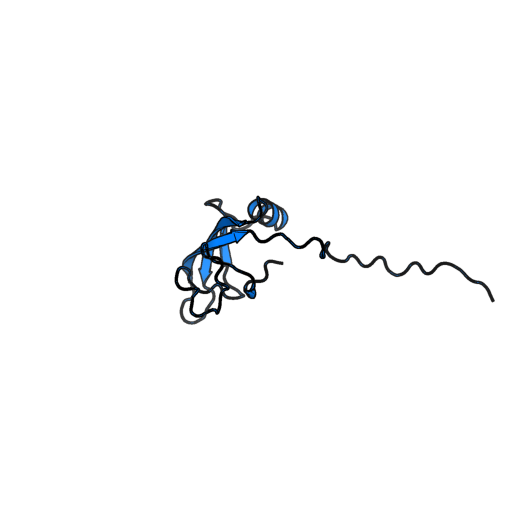N N . MET A 1 98 ? 22.292 16.428 27.276 1.00 52.97 98 MET A N 1
ATOM 732 C CA . MET A 1 98 ? 22.893 16.539 28.590 1.00 52.97 98 MET A CA 1
ATOM 733 C C . MET A 1 98 ? 24.393 16.543 28.316 1.00 52.97 98 MET A C 1
ATOM 735 O O . MET A 1 98 ? 25.048 15.507 28.326 1.00 52.97 98 MET A O 1
ATOM 739 N N . GLY A 1 99 ? 24.913 17.718 27.968 1.00 47.12 99 GLY A N 1
ATOM 740 C CA . GLY A 1 99 ? 26.279 18.065 28.311 1.00 47.12 99 GLY A CA 1
ATOM 741 C C . GLY A 1 99 ? 26.236 18.515 29.762 1.00 47.12 99 GLY A C 1
ATOM 742 O O . GLY A 1 99 ? 25.714 19.590 30.051 1.00 47.12 99 GLY A O 1
ATOM 743 N N . GLY A 1 100 ? 26.674 17.638 30.660 1.00 47.59 100 GLY A N 1
ATOM 744 C CA . GLY A 1 100 ? 26.893 17.973 32.057 1.00 47.59 100 GLY A CA 1
ATOM 745 C C . GLY A 1 100 ? 28.011 19.006 32.220 1.00 47.59 100 GLY A C 1
ATOM 746 O O . GLY A 1 100 ? 28.934 19.063 31.414 1.00 47.59 100 GLY A O 1
ATOM 747 N N . GLU A 1 101 ? 27.840 19.813 33.265 1.00 51.19 101 GLU A N 1
ATOM 748 C CA . GLU A 1 101 ? 28.837 20.251 34.251 1.00 51.19 101 GLU A CA 1
ATOM 749 C C . GLU A 1 101 ? 30.250 20.658 33.795 1.00 51.19 101 GLU A C 1
ATOM 751 O O . GLU A 1 101 ? 31.017 19.876 33.243 1.00 51.19 101 GLU A O 1
ATOM 756 N N . GLY A 1 102 ? 30.654 21.867 34.200 1.00 45.91 102 GLY A N 1
ATOM 757 C CA . GLY A 1 102 ? 32.055 22.281 34.208 1.00 45.91 102 GLY A CA 1
ATOM 758 C C . GLY A 1 102 ? 32.238 23.748 34.577 1.00 45.91 102 GLY A C 1
ATOM 759 O O . GLY A 1 102 ? 32.164 24.616 33.716 1.00 45.91 102 GLY A O 1
ATOM 760 N N . SER A 1 103 ? 32.458 24.000 35.865 1.00 53.69 103 SER A N 1
ATOM 761 C CA . SER A 1 103 ? 32.817 25.280 36.475 1.00 53.69 103 SER A CA 1
ATOM 762 C C . SER A 1 103 ? 34.035 25.964 35.837 1.00 53.69 103 SER A C 1
ATOM 764 O O . SER A 1 103 ? 34.976 25.295 35.408 1.00 53.69 103 SER A O 1
ATOM 766 N N . GLY A 1 104 ? 34.042 27.297 35.897 1.00 49.56 104 GLY A N 1
ATOM 767 C CA . GLY A 1 104 ? 35.181 28.185 35.660 1.00 49.56 104 GLY A CA 1
ATOM 768 C C . GLY A 1 104 ? 34.830 29.600 36.082 1.00 49.56 104 GLY A C 1
ATOM 769 O O . GLY A 1 104 ? 33.898 30.153 35.461 1.00 49.56 104 GLY A O 1
#

Organism: Hemiselmis andersenii (NCBI:txid464988)

Sequence (104 aa):
VLEVGRLLDINRNRQGSPKYILNDTVSPGDRLLRINGVDVTHQPASTLISLLEGDVDSTVDLVFSSSSSSATGRVYAVRVLRQALGTGGLPYLSPRSMGGEGSG

Secondary structure (DSSP, 8-state):
---GGG-BBTT-PBTTSTT--SSPPP-TTPEEEEETTEE-TT--HHHHHHHH-S-TT-EEEEEEE---TTTTT-EEEEEEE-----SS-S--------------

Radius of gyration: 18.15 Å; chains: 1; bounding box: 48×39×52 Å

pLDDT: mean 78.24, std 18.9, range [33.47, 95.56]

InterPro domains:
  IPR036034 PDZ superfamily [G3DSA:2.30.42.10] (10-85)
  IPR036034 PDZ superfamily [SSF50156] (25-67)